Protein AF-A0A960R9I8-F1 (afdb_monomer_lite)

Secondary structure (DSSP, 8-state):
--HHHHHHHHHHHHHHHHHHHT-------TTT--EEEE----B-SSSSS-TTTTTHHHHHHHHHHHHHTTPEEEE-S--B-TTTS-HHHHHHHHHTT-

Foldseek 3Di:
DPPVVVVVVVVVVVVVVVCVVPPDDDDDDPVRAAEDEDEQLQDELLDPSRPNNVVVVVVVVVCVVSVVVVHDYHYDYNNHNVVVDDPVSRVVSVVVVD

pLDDT: mean 89.06, std 10.37, range [50.5, 97.94]

Radius of gyration: 17.83 Å; chains: 1; bounding box: 37×44×38 Å

Sequence (98 aa):
MWRNQNKYLERVGRGLDHAYQNAVVETISVKDLRLIVFSDHHRGVGDRADDFRPCRKIYHAALGYYLSLDYRLFLLGDVEELWERLLVAIVDHYQGTL

Structure (mmCIF, N/CA/C/O backbone):
data_AF-A0A960R9I8-F1
#
_entry.id   AF-A0A960R9I8-F1
#
loop_
_atom_site.group_PDB
_atom_site.id
_atom_site.type_symbol
_atom_site.label_atom_id
_atom_site.label_alt_id
_atom_site.label_comp_id
_atom_site.label_asym_id
_atom_site.label_entity_id
_atom_site.label_seq_id
_atom_site.pdbx_PDB_ins_code
_atom_site.Cartn_x
_atom_site.Cartn_y
_atom_site.Cartn_z
_atom_site.occupancy
_atom_site.B_iso_or_equiv
_atom_site.auth_seq_id
_atom_site.auth_comp_id
_atom_site.auth_asym_id
_atom_site.auth_atom_id
_atom_site.pdbx_PDB_model_num
ATOM 1 N N . MET A 1 1 ? 25.753 23.788 -13.019 1.00 51.41 1 MET A N 1
ATOM 2 C CA . MET A 1 1 ? 25.082 22.515 -12.673 1.00 51.41 1 MET A CA 1
ATOM 3 C C . MET A 1 1 ? 24.177 22.558 -11.428 1.00 51.41 1 MET A C 1
ATOM 5 O O . MET A 1 1 ? 23.461 21.596 -11.229 1.00 51.41 1 MET A O 1
ATOM 9 N N . TRP A 1 2 ? 24.082 23.654 -10.651 1.00 53.84 2 TRP A N 1
ATOM 10 C CA . TRP A 1 2 ? 23.354 23.662 -9.358 1.00 53.84 2 TRP A CA 1
ATOM 11 C C . TRP A 1 2 ? 21.967 24.349 -9.340 1.00 53.84 2 TRP A C 1
ATOM 13 O O . TRP A 1 2 ? 21.215 24.188 -8.387 1.00 53.84 2 TRP A O 1
ATOM 23 N N . ARG A 1 3 ? 21.570 25.096 -10.386 1.00 54.09 3 ARG A N 1
ATOM 24 C CA . ARG A 1 3 ? 20.273 25.824 -10.413 1.00 54.09 3 ARG A CA 1
ATOM 25 C C . ARG A 1 3 ? 19.049 24.936 -10.704 1.00 54.09 3 ARG A C 1
ATOM 27 O O . ARG A 1 3 ? 17.936 25.343 -10.393 1.00 54.09 3 ARG A O 1
ATOM 34 N N . ASN A 1 4 ? 19.238 23.744 -11.280 1.00 61.34 4 ASN A N 1
ATOM 35 C CA . ASN A 1 4 ? 18.133 22.833 -11.622 1.00 61.34 4 ASN A CA 1
ATOM 36 C C . ASN A 1 4 ? 17.695 21.932 -10.459 1.00 61.34 4 ASN A C 1
ATOM 38 O O . ASN A 1 4 ? 16.530 21.547 -10.417 1.00 61.34 4 ASN A O 1
ATOM 42 N N . GLN A 1 5 ? 18.583 21.654 -9.498 1.00 67.69 5 GLN A N 1
ATOM 43 C CA . GLN A 1 5 ? 18.258 20.832 -8.327 1.00 67.69 5 GLN A CA 1
ATOM 44 C C . GLN A 1 5 ? 17.135 21.473 -7.498 1.00 67.69 5 GLN A C 1
ATOM 46 O O . GLN A 1 5 ? 16.200 20.793 -7.092 1.00 67.69 5 GLN A O 1
ATOM 51 N N . ASN A 1 6 ? 17.187 22.799 -7.315 1.00 83.88 6 ASN A N 1
ATOM 52 C CA . ASN A 1 6 ? 16.225 23.511 -6.474 1.00 83.88 6 ASN A CA 1
ATOM 53 C C . ASN A 1 6 ? 14.814 23.503 -7.085 1.00 83.88 6 ASN A C 1
ATOM 55 O O . ASN A 1 6 ? 13.849 23.150 -6.422 1.00 83.88 6 ASN A O 1
ATOM 59 N N . LYS A 1 7 ? 14.706 23.749 -8.399 1.00 90.06 7 LYS A N 1
ATOM 60 C CA . LYS A 1 7 ? 13.423 23.666 -9.120 1.00 90.06 7 LYS A CA 1
ATOM 61 C C . LYS A 1 7 ? 12.821 22.259 -9.105 1.00 90.06 7 LYS A C 1
ATOM 63 O O . LYS A 1 7 ? 11.600 22.117 -9.062 1.00 90.06 7 LYS A O 1
ATOM 68 N N . TYR A 1 8 ? 13.659 21.222 -9.180 1.00 90.56 8 TYR A N 1
ATOM 69 C CA . TYR A 1 8 ? 13.208 19.835 -9.080 1.00 90.56 8 TYR A CA 1
ATOM 70 C C . TYR A 1 8 ? 12.639 19.539 -7.689 1.00 90.56 8 TYR A C 1
ATOM 72 O O . TYR A 1 8 ? 11.509 19.065 -7.594 1.00 90.56 8 TYR A O 1
ATOM 80 N N . LEU A 1 9 ? 13.381 19.877 -6.631 1.00 94.19 9 LEU A N 1
ATOM 81 C CA . LEU A 1 9 ? 12.948 19.670 -5.248 1.00 94.19 9 LEU A CA 1
ATOM 82 C C . LEU A 1 9 ? 11.678 20.459 -4.924 1.00 94.19 9 LEU A C 1
ATOM 84 O O . LEU A 1 9 ? 10.754 19.898 -4.350 1.00 94.19 9 LEU A O 1
ATOM 88 N N . GLU A 1 10 ? 11.576 21.713 -5.371 1.00 95.19 10 GLU A N 1
ATOM 89 C CA . GLU A 1 10 ? 10.351 22.512 -5.245 1.00 95.19 10 GLU A CA 1
ATOM 90 C C . GLU A 1 10 ? 9.155 21.846 -5.934 1.00 95.19 10 GLU A C 1
ATOM 92 O O . GLU A 1 10 ? 8.044 21.845 -5.406 1.00 95.19 10 GLU A O 1
ATOM 97 N N . ARG A 1 11 ? 9.358 21.271 -7.127 1.00 95.69 11 ARG A N 1
ATOM 98 C CA . ARG A 1 11 ? 8.292 20.563 -7.845 1.00 95.69 11 ARG A CA 1
ATOM 99 C C . ARG A 1 11 ? 7.860 19.303 -7.099 1.00 95.69 11 ARG A C 1
ATOM 101 O O . ARG A 1 11 ? 6.660 19.069 -7.000 1.00 95.69 11 ARG A O 1
ATOM 108 N N . VAL A 1 12 ? 8.815 18.518 -6.599 1.00 95.38 12 VAL A N 1
ATOM 109 C CA . VAL A 1 12 ? 8.534 17.319 -5.795 1.00 95.38 12 VAL A CA 1
ATOM 110 C C . VAL A 1 12 ? 7.784 17.703 -4.523 1.00 95.38 12 VAL A C 1
ATOM 112 O O . VAL A 1 12 ? 6.722 17.147 -4.274 1.00 95.38 12 VAL A O 1
ATOM 115 N N . GLY A 1 13 ? 8.266 18.708 -3.788 1.00 96.88 13 GLY A N 1
ATOM 116 C CA . GLY A 1 13 ? 7.620 19.216 -2.577 1.00 96.88 13 GLY A CA 1
ATOM 117 C C . GLY A 1 13 ? 6.172 19.630 -2.827 1.00 96.88 13 GLY A C 1
ATOM 118 O O . GLY A 1 13 ? 5.276 19.108 -2.178 1.00 96.88 13 GLY A O 1
ATOM 119 N N . ARG A 1 14 ? 5.915 20.447 -3.861 1.00 97.38 14 ARG A N 1
ATOM 120 C CA . ARG A 1 14 ? 4.539 20.817 -4.244 1.00 97.38 14 ARG A CA 1
ATOM 121 C C . ARG A 1 14 ? 3.657 19.609 -4.564 1.00 97.38 14 ARG A C 1
ATOM 123 O O . ARG A 1 14 ? 2.473 19.628 -4.247 1.00 97.38 14 ARG A O 1
ATOM 130 N N . GLY A 1 15 ? 4.209 18.588 -5.219 1.00 96.88 15 GLY A N 1
ATOM 131 C CA . GLY A 1 15 ? 3.480 17.357 -5.521 1.00 96.88 15 GLY A C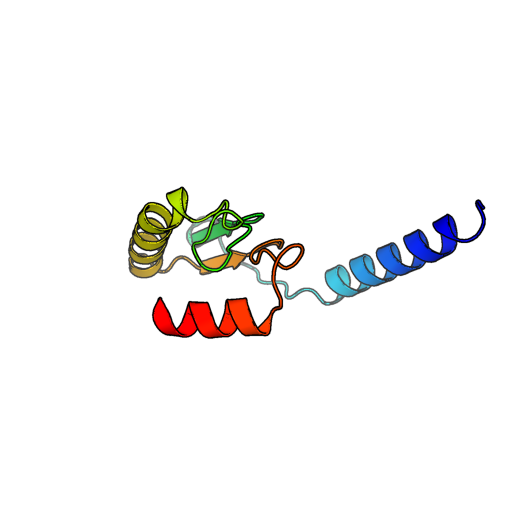A 1
ATOM 132 C C . GLY A 1 15 ? 3.104 16.580 -4.259 1.00 96.88 15 GLY A C 1
ATOM 133 O O . GLY A 1 15 ? 1.958 16.153 -4.131 1.00 96.88 15 GLY A O 1
ATOM 134 N N . LEU A 1 16 ? 4.043 16.449 -3.319 1.00 95.75 16 LEU A N 1
ATOM 135 C CA . LEU A 1 16 ? 3.817 15.784 -2.034 1.00 95.75 16 LEU A CA 1
ATOM 136 C C . LEU A 1 16 ? 2.814 16.553 -1.166 1.00 95.75 16 LEU A C 1
ATOM 138 O O . LEU A 1 16 ? 1.883 15.946 -0.646 1.00 95.75 16 LEU A O 1
ATOM 142 N N . ASP A 1 17 ? 2.945 17.879 -1.078 1.00 97.94 17 ASP A N 1
ATOM 143 C CA . ASP A 1 17 ? 2.006 18.733 -0.345 1.00 97.94 17 ASP A CA 1
ATOM 144 C C . ASP A 1 17 ? 0.593 18.612 -0.918 1.00 97.94 17 ASP A C 1
ATOM 146 O O . ASP A 1 17 ? -0.369 18.426 -0.176 1.00 97.94 17 ASP A O 1
ATOM 150 N N . HIS A 1 18 ? 0.463 18.661 -2.246 1.00 97.81 18 HIS A N 1
ATOM 151 C CA . HIS A 1 18 ? -0.819 18.481 -2.916 1.00 97.81 18 HIS A CA 1
ATOM 152 C C . HIS A 1 18 ? -1.416 17.095 -2.632 1.00 97.81 18 HIS A C 1
ATOM 154 O O . HIS A 1 18 ? -2.605 16.995 -2.334 1.00 97.81 18 HIS A O 1
ATOM 160 N N . ALA A 1 19 ? -0.619 16.024 -2.711 1.00 95.00 19 ALA A N 1
ATOM 161 C CA . ALA A 1 19 ? -1.080 14.670 -2.404 1.00 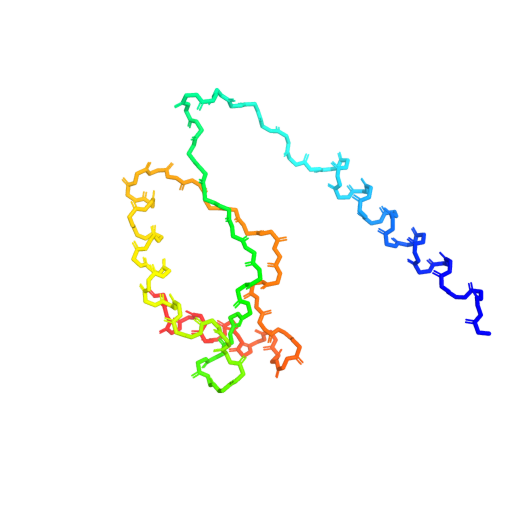95.00 19 ALA A CA 1
ATOM 162 C C . ALA A 1 19 ? -1.547 14.542 -0.946 1.00 95.00 19 ALA A C 1
ATOM 164 O O . ALA A 1 19 ? -2.609 13.980 -0.699 1.00 95.00 19 ALA A O 1
ATOM 165 N N . TYR A 1 20 ? -0.802 15.117 0.002 1.00 95.06 20 TYR A N 1
ATOM 166 C CA . TYR A 1 20 ? -1.156 15.120 1.420 1.00 95.06 20 TYR A CA 1
ATOM 167 C C . TYR A 1 20 ? -2.439 15.914 1.697 1.00 95.06 20 TYR A C 1
ATOM 169 O O . TYR A 1 20 ? -3.335 15.427 2.379 1.00 95.06 20 TYR A O 1
ATOM 177 N N . GLN A 1 21 ? -2.564 17.117 1.130 1.00 97.62 21 GLN A N 1
ATOM 178 C CA . GLN A 1 21 ? -3.733 17.983 1.321 1.00 97.62 21 GLN A CA 1
ATOM 179 C C . GLN A 1 21 ? -5.023 17.389 0.744 1.00 97.62 21 GLN A C 1
ATOM 181 O O . GLN A 1 21 ? -6.100 17.650 1.272 1.00 97.62 21 GLN A O 1
ATOM 186 N N . ASN A 1 22 ? -4.917 16.599 -0.326 1.00 96.62 22 ASN A N 1
ATOM 187 C CA . ASN A 1 22 ? -6.055 15.946 -0.975 1.00 96.62 22 ASN A CA 1
ATOM 188 C C . ASN A 1 22 ? -6.226 14.478 -0.553 1.00 96.62 22 ASN A C 1
ATOM 190 O O . ASN A 1 22 ? -7.047 13.768 -1.137 1.00 96.62 22 ASN A O 1
ATOM 194 N N . ALA A 1 23 ? -5.448 13.999 0.422 1.00 94.56 23 ALA A N 1
ATOM 195 C CA . ALA A 1 23 ? -5.546 12.627 0.888 1.00 94.56 23 ALA A CA 1
ATOM 196 C C . ALA A 1 23 ? -6.926 12.365 1.503 1.00 94.56 23 ALA A C 1
ATOM 198 O O . ALA A 1 23 ? -7.489 13.199 2.216 1.00 94.56 23 ALA A O 1
ATOM 199 N N . VAL A 1 24 ? -7.466 11.174 1.250 1.00 91.81 24 VAL A N 1
ATOM 200 C CA . VAL A 1 24 ? -8.692 10.723 1.909 1.00 91.81 24 VAL A CA 1
ATOM 201 C C . VAL A 1 24 ? -8.398 10.533 3.395 1.00 91.81 24 VAL A C 1
ATOM 203 O O . VAL A 1 24 ? -7.516 9.760 3.763 1.00 91.81 24 VAL A O 1
ATOM 206 N N . VAL A 1 25 ? -9.152 11.231 4.244 1.00 93.38 25 VAL A N 1
ATOM 207 C CA . VAL A 1 25 ? -9.072 11.100 5.701 1.00 93.38 25 VAL A CA 1
ATOM 208 C C . VAL A 1 25 ? -10.296 10.346 6.193 1.00 93.38 25 VAL A C 1
ATOM 210 O O . VAL A 1 25 ? -11.431 10.772 5.987 1.00 93.38 25 VAL A O 1
ATOM 213 N N . GLU A 1 26 ? -10.061 9.235 6.879 1.00 90.25 26 GLU A N 1
ATOM 214 C CA . GLU A 1 26 ? -11.099 8.417 7.493 1.00 90.25 26 GLU A CA 1
ATOM 215 C C . GLU A 1 26 ? -10.840 8.321 8.998 1.00 90.25 26 GLU A C 1
ATOM 217 O O . GLU A 1 26 ? -9.709 8.108 9.435 1.00 90.25 26 GLU A O 1
ATOM 222 N N . THR A 1 27 ? -11.890 8.478 9.804 1.00 93.69 27 THR A N 1
ATOM 223 C CA . THR A 1 27 ? -11.806 8.248 11.250 1.00 93.69 27 THR A CA 1
ATOM 224 C C . THR A 1 27 ? -12.236 6.826 11.553 1.00 93.69 27 THR A C 1
ATOM 226 O O . THR A 1 27 ? -13.352 6.430 11.229 1.00 93.69 27 THR A O 1
ATOM 229 N N . ILE A 1 28 ? -11.367 6.078 12.223 1.00 91.25 28 ILE A N 1
ATOM 230 C CA . ILE A 1 28 ? -11.615 4.691 12.594 1.00 91.25 28 ILE A CA 1
ATOM 231 C C . ILE A 1 28 ? -11.191 4.457 14.039 1.00 91.25 28 ILE A C 1
ATOM 233 O O . ILE A 1 28 ? -10.157 4.935 14.506 1.00 91.25 28 ILE A O 1
ATOM 237 N N . SER A 1 29 ? -12.029 3.727 14.767 1.00 94.88 29 SER A N 1
ATOM 238 C CA . SER A 1 29 ? -11.715 3.251 16.108 1.00 94.88 29 SER A CA 1
ATOM 239 C C . SER A 1 29 ? -10.538 2.282 16.040 1.00 94.88 29 SER A C 1
ATOM 241 O O . SER A 1 29 ? -10.529 1.360 15.228 1.00 94.88 29 SER A O 1
ATOM 243 N N . VAL A 1 30 ? -9.563 2.440 16.937 1.00 92.19 30 VAL A N 1
ATOM 244 C CA . VAL A 1 30 ? -8.400 1.537 17.029 1.00 92.19 30 VAL A CA 1
ATOM 245 C C . VAL A 1 30 ? -8.828 0.076 17.221 1.00 92.19 30 VAL A C 1
ATOM 247 O O . VAL A 1 30 ? -8.137 -0.827 16.764 1.00 92.19 30 VAL A O 1
ATOM 250 N N . LYS A 1 31 ? -9.980 -0.170 17.860 1.00 94.50 31 LYS A N 1
ATOM 251 C CA . LYS A 1 31 ? -10.510 -1.527 18.076 1.00 94.50 31 LYS A CA 1
ATOM 252 C C . LYS A 1 31 ? -10.994 -2.192 16.788 1.00 94.50 31 LYS A C 1
ATOM 254 O O . LYS A 1 31 ? -10.940 -3.412 16.680 1.00 94.50 31 LYS A O 1
ATOM 259 N N . ASP A 1 32 ? -11.455 -1.386 15.840 1.00 92.62 32 ASP A N 1
ATOM 260 C CA . ASP A 1 32 ? -12.031 -1.838 14.572 1.00 92.62 32 ASP A CA 1
ATOM 261 C C . ASP A 1 32 ? -11.000 -1.766 13.432 1.00 92.62 32 ASP A C 1
ATOM 263 O O . ASP A 1 32 ? -11.261 -2.186 12.306 1.00 92.62 32 ASP A O 1
ATOM 267 N N . LEU A 1 33 ? -9.799 -1.255 13.723 1.00 93.75 33 LEU A N 1
ATOM 268 C CA . LEU A 1 33 ? -8.735 -1.057 12.755 1.00 93.75 33 LEU A CA 1
ATOM 269 C C . LEU A 1 33 ? -8.108 -2.388 12.323 1.00 93.75 33 LEU A C 1
ATOM 271 O O . LEU A 1 33 ? -7.339 -3.003 13.060 1.00 93.75 33 LEU A O 1
ATOM 275 N N . ARG A 1 34 ? -8.391 -2.796 11.084 1.00 95.19 34 ARG A N 1
ATOM 276 C CA . ARG A 1 34 ? -7.802 -3.977 10.438 1.00 95.19 34 ARG A CA 1
ATOM 277 C C . ARG A 1 34 ? -7.094 -3.562 9.158 1.00 95.19 34 ARG A C 1
ATOM 279 O O . ARG A 1 34 ? -7.732 -3.285 8.142 1.00 95.19 34 ARG A O 1
ATOM 286 N N . LEU A 1 35 ? -5.772 -3.463 9.227 1.00 95.00 35 LEU A N 1
ATOM 287 C CA . LEU A 1 35 ? -4.938 -2.956 8.142 1.00 95.00 35 LEU A CA 1
ATOM 288 C C . LEU A 1 35 ? -3.773 -3.897 7.867 1.00 95.00 35 LEU A C 1
ATOM 290 O O . LEU A 1 35 ? -3.157 -4.422 8.794 1.00 95.00 35 LEU A O 1
ATOM 294 N N . ILE A 1 36 ? -3.449 -4.045 6.590 1.00 96.56 36 ILE A N 1
ATOM 295 C CA . ILE A 1 36 ? -2.175 -4.575 6.117 1.00 96.56 36 ILE A CA 1
ATOM 296 C C . ILE A 1 36 ? -1.537 -3.463 5.305 1.00 96.56 36 ILE A C 1
ATOM 298 O O . ILE A 1 36 ? -2.193 -2.874 4.447 1.00 96.56 36 ILE A O 1
ATOM 302 N N . VAL A 1 37 ? -0.269 -3.185 5.568 1.00 95.31 37 VAL A N 1
ATOM 303 C CA . VAL A 1 37 ? 0.478 -2.154 4.857 1.00 95.31 37 VAL A CA 1
ATOM 304 C C . VAL A 1 37 ? 1.736 -2.793 4.299 1.00 95.31 37 VAL A C 1
ATOM 306 O O . VAL A 1 37 ? 2.509 -3.383 5.052 1.00 95.31 37 VAL A O 1
ATOM 309 N N . PHE A 1 38 ? 1.932 -2.680 2.990 1.00 95.12 38 PHE A N 1
ATOM 310 C CA . PHE A 1 38 ? 3.139 -3.150 2.321 1.00 95.12 38 PHE A CA 1
ATOM 311 C C . PHE A 1 38 ? 3.695 -2.087 1.371 1.00 95.12 38 PHE A C 1
ATOM 313 O O . PHE A 1 38 ? 2.980 -1.190 0.927 1.00 95.12 38 PHE A O 1
ATOM 320 N N . SER A 1 39 ? 4.976 -2.216 1.048 1.00 94.38 39 SER A N 1
ATOM 321 C CA . SER A 1 39 ? 5.733 -1.353 0.139 1.00 94.38 39 SER A CA 1
ATOM 322 C C . SER A 1 39 ? 6.865 -2.173 -0.483 1.00 94.38 39 SER A C 1
ATOM 324 O O . SER A 1 39 ? 7.126 -3.276 0.004 1.00 94.38 39 SER A O 1
ATOM 326 N N . ASP A 1 40 ? 7.502 -1.657 -1.534 1.00 92.75 40 ASP A N 1
ATOM 327 C CA . ASP A 1 40 ? 8.787 -2.156 -2.057 1.00 92.75 40 ASP A CA 1
ATOM 328 C C . ASP A 1 40 ? 8.747 -3.653 -2.394 1.00 92.75 40 ASP A C 1
ATOM 330 O O . ASP A 1 40 ? 9.622 -4.435 -2.020 1.00 92.75 40 ASP A O 1
ATOM 334 N N . HIS A 1 41 ? 7.683 -4.089 -3.070 1.00 91.19 41 HIS A N 1
ATOM 335 C CA . HIS A 1 41 ? 7.622 -5.487 -3.481 1.00 91.19 41 HIS A CA 1
ATOM 336 C C . HIS A 1 41 ? 8.565 -5.733 -4.651 1.00 91.19 41 HIS A C 1
ATOM 338 O O . HIS A 1 41 ? 9.131 -6.818 -4.713 1.00 91.19 41 HIS A O 1
ATOM 344 N N . HIS A 1 42 ? 8.701 -4.764 -5.569 1.00 91.44 42 HIS A N 1
ATOM 345 C CA . HIS A 1 42 ? 9.414 -4.946 -6.834 1.00 91.44 42 HIS A CA 1
ATOM 346 C C . HIS A 1 42 ? 8.936 -6.207 -7.575 1.00 91.44 42 HIS A C 1
ATOM 348 O O . HIS A 1 42 ? 9.705 -7.086 -7.963 1.00 91.44 42 HIS A O 1
ATOM 354 N N . ARG A 1 43 ? 7.611 -6.337 -7.730 1.00 88.69 43 ARG A N 1
ATOM 355 C CA . ARG A 1 43 ? 6.977 -7.451 -8.444 1.00 88.69 43 ARG A CA 1
ATOM 356 C C . ARG A 1 43 ? 7.306 -7.341 -9.920 1.00 88.69 43 ARG A C 1
ATOM 358 O O . ARG A 1 43 ? 6.882 -6.396 -10.584 1.00 88.69 43 ARG A O 1
ATOM 365 N N . GLY A 1 44 ? 8.039 -8.327 -10.415 1.00 86.69 44 GLY A N 1
ATOM 366 C CA . GLY A 1 44 ? 8.359 -8.487 -11.825 1.00 86.69 44 GLY A CA 1
ATOM 367 C C . GLY A 1 44 ? 7.443 -9.492 -12.528 1.00 86.69 44 GLY A C 1
ATOM 368 O O . GLY A 1 44 ? 6.305 -9.741 -12.130 1.00 86.69 44 GLY A O 1
ATOM 369 N N . VAL A 1 45 ? 7.963 -10.098 -13.598 1.00 88.88 45 VAL A N 1
ATOM 370 C CA . VAL A 1 45 ? 7.247 -11.096 -14.419 1.00 88.88 45 VAL A CA 1
ATOM 371 C C . VAL A 1 45 ? 7.676 -12.541 -14.114 1.00 88.88 45 VAL A C 1
ATOM 373 O O . VAL A 1 45 ? 7.550 -13.432 -14.956 1.00 88.88 45 VAL A O 1
ATOM 376 N N . GLY A 1 46 ? 8.226 -12.796 -12.923 1.00 84.69 46 GLY A N 1
ATOM 377 C CA . GLY A 1 46 ? 8.695 -14.117 -12.501 1.00 84.69 46 GLY A CA 1
ATOM 378 C C . GLY A 1 46 ? 10.074 -14.531 -13.026 1.00 84.69 46 GLY A C 1
ATOM 379 O O . GLY A 1 46 ? 10.461 -15.696 -12.875 1.00 84.69 46 GLY A O 1
ATOM 380 N N . ASP A 1 47 ? 10.830 -13.623 -13.636 1.00 84.56 47 ASP A N 1
ATOM 381 C CA . ASP A 1 47 ? 12.168 -13.879 -14.161 1.00 84.56 47 ASP A CA 1
ATOM 382 C C . ASP A 1 47 ? 13.266 -13.580 -13.119 1.00 84.56 47 ASP A C 1
ATOM 384 O O . ASP A 1 47 ? 13.039 -13.746 -11.923 1.00 84.56 47 ASP A O 1
ATOM 388 N N . ARG A 1 48 ? 14.497 -13.266 -13.548 1.00 82.50 48 ARG A N 1
ATOM 38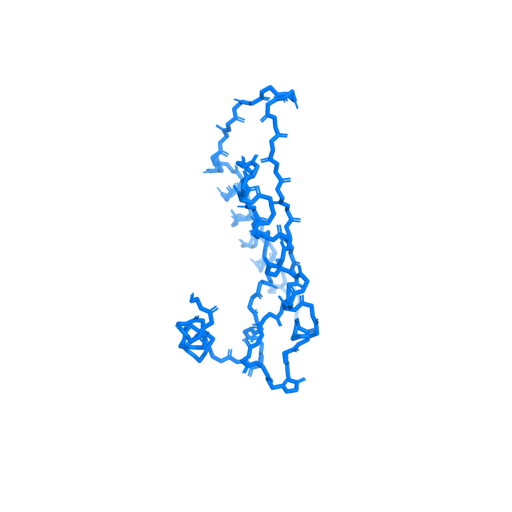9 C CA . ARG A 1 48 ? 15.605 -12.970 -12.618 1.00 82.50 48 ARG A CA 1
ATOM 390 C C . ARG A 1 48 ? 15.553 -11.551 -12.045 1.00 82.50 48 ARG A C 1
ATOM 392 O O . ARG A 1 48 ? 16.174 -11.343 -11.016 1.00 82.50 48 ARG A O 1
ATOM 399 N N . ALA A 1 49 ? 14.833 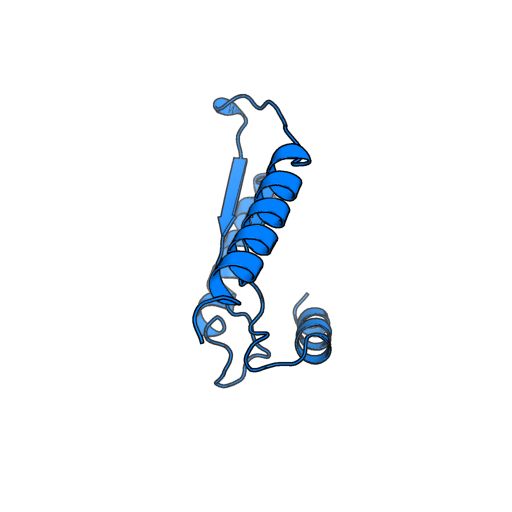-10.653 -12.712 1.00 81.19 49 ALA A N 1
ATOM 400 C CA . ALA A 1 49 ? 14.549 -9.285 -12.282 1.00 81.19 49 ALA A CA 1
ATOM 401 C C . ALA A 1 49 ? 13.451 -9.202 -11.203 1.00 81.19 49 ALA A C 1
ATOM 403 O O . ALA A 1 49 ? 13.243 -8.165 -10.592 1.00 81.19 49 ALA A O 1
ATOM 404 N N . ASP A 1 50 ? 12.692 -10.284 -10.998 1.00 84.25 50 ASP A N 1
ATOM 405 C CA . ASP A 1 50 ? 11.584 -10.317 -10.044 1.00 84.25 50 ASP A CA 1
ATOM 406 C C . ASP A 1 50 ? 12.078 -10.716 -8.648 1.00 84.25 50 ASP A C 1
ATOM 408 O O . ASP A 1 50 ? 12.015 -11.891 -8.257 1.00 84.25 50 ASP A O 1
ATOM 412 N N . ASP A 1 51 ? 12.560 -9.728 -7.896 1.00 83.06 51 ASP A N 1
ATOM 413 C CA . ASP A 1 51 ? 13.018 -9.905 -6.515 1.00 83.06 51 ASP A CA 1
ATOM 414 C C . ASP A 1 51 ? 11.886 -10.360 -5.580 1.00 83.06 51 ASP A C 1
ATOM 416 O O . ASP A 1 51 ? 12.127 -11.059 -4.590 1.00 83.06 51 ASP A O 1
ATOM 420 N N . PHE A 1 52 ? 10.625 -10.073 -5.930 1.00 88.81 52 PHE A N 1
ATOM 421 C CA . PHE A 1 52 ? 9.467 -10.519 -5.158 1.00 88.81 52 PHE A CA 1
ATOM 422 C C . PHE A 1 52 ? 9.155 -12.008 -5.299 1.00 88.81 52 PHE A C 1
ATOM 424 O O . PHE A 1 52 ? 8.459 -12.601 -4.463 1.00 88.81 52 PHE A O 1
ATOM 431 N N . ARG A 1 53 ? 9.618 -12.640 -6.379 1.00 89.56 53 ARG A N 1
ATOM 432 C CA . ARG A 1 53 ? 9.221 -14.000 -6.761 1.00 89.56 53 ARG A CA 1
ATOM 433 C C . ARG A 1 53 ? 9.292 -15.029 -5.620 1.00 89.56 53 ARG A C 1
ATOM 435 O O . ARG A 1 53 ? 8.353 -15.828 -5.517 1.00 89.56 53 ARG A O 1
ATOM 442 N N . PRO A 1 54 ? 10.328 -15.054 -4.750 1.00 90.56 54 PRO A N 1
ATOM 443 C CA . PRO A 1 54 ? 10.393 -15.991 -3.626 1.00 90.56 54 PRO A CA 1
ATOM 444 C C . PRO A 1 54 ? 9.277 -15.770 -2.593 1.00 90.56 54 PRO A C 1
ATOM 446 O O . PRO A 1 54 ? 8.777 -16.728 -2.000 1.00 90.56 54 PRO A O 1
ATOM 449 N N . CYS A 1 55 ? 8.849 -14.521 -2.407 1.00 91.75 55 CYS A N 1
ATOM 450 C CA . CYS A 1 55 ? 7.832 -14.120 -1.437 1.00 91.75 55 CYS A CA 1
ATOM 451 C C . CYS A 1 55 ? 6.405 -14.392 -1.923 1.00 91.75 55 CYS A C 1
ATOM 453 O O . CYS A 1 55 ? 5.502 -14.540 -1.100 1.00 91.75 55 CYS A O 1
ATOM 455 N N . ARG A 1 56 ? 6.194 -14.532 -3.240 1.00 88.94 56 ARG A N 1
ATOM 456 C CA . ARG A 1 56 ? 4.868 -14.652 -3.872 1.00 88.94 56 ARG A CA 1
ATOM 457 C C . ARG A 1 56 ? 3.925 -15.638 -3.178 1.00 88.94 56 ARG A C 1
ATOM 459 O O . ARG A 1 56 ? 2.774 -15.306 -2.912 1.00 88.94 56 ARG A O 1
ATOM 466 N N . LYS A 1 57 ? 4.397 -16.849 -2.854 1.00 90.81 57 LYS A N 1
ATOM 467 C CA . LYS A 1 57 ? 3.549 -17.883 -2.227 1.00 90.81 57 LYS A CA 1
ATOM 468 C C . LYS A 1 57 ? 3.092 -17.480 -0.823 1.00 90.81 57 LYS A C 1
ATOM 470 O O . LYS A 1 57 ? 1.923 -17.652 -0.489 1.00 90.81 57 LYS A O 1
ATOM 475 N N . ILE A 1 58 ? 4.012 -16.971 -0.006 1.00 94.19 58 ILE A N 1
ATOM 476 C CA . ILE A 1 58 ? 3.721 -16.555 1.372 1.00 94.19 58 ILE A CA 1
ATOM 477 C C . ILE A 1 58 ? 2.831 -15.313 1.356 1.00 94.19 58 ILE A C 1
ATOM 479 O O . ILE A 1 58 ? 1.867 -15.244 2.111 1.00 94.19 58 ILE A O 1
ATOM 483 N N . TYR A 1 59 ? 3.098 -14.385 0.439 1.00 92.81 59 TYR A N 1
ATOM 484 C CA . TYR A 1 59 ? 2.285 -13.199 0.223 1.00 92.81 59 TYR A CA 1
ATOM 485 C C . TYR A 1 59 ? 0.835 -13.545 -0.126 1.00 92.81 59 TYR A C 1
ATOM 487 O O . TYR A 1 59 ? -0.075 -13.065 0.541 1.00 92.81 59 TYR A O 1
ATOM 495 N N . HIS A 1 60 ? 0.598 -14.443 -1.089 1.00 91.75 60 HIS A N 1
ATOM 496 C CA . HIS A 1 60 ? -0.762 -14.883 -1.425 1.00 91.75 60 HIS A CA 1
ATOM 497 C C . HIS A 1 60 ? -1.465 -15.567 -0.245 1.00 91.75 60 HIS A C 1
ATOM 499 O O . HIS A 1 60 ? -2.645 -15.314 -0.008 1.00 91.75 60 HIS A O 1
ATOM 505 N N . ALA A 1 61 ? -0.752 -16.397 0.524 1.00 94.75 61 ALA A N 1
ATOM 506 C CA . ALA A 1 61 ? -1.317 -17.028 1.715 1.00 94.75 61 ALA A CA 1
ATOM 507 C C . ALA A 1 61 ? -1.706 -15.992 2.785 1.00 94.75 61 ALA A C 1
ATOM 509 O O . ALA A 1 61 ? -2.798 -16.073 3.348 1.00 94.75 61 ALA A O 1
ATOM 510 N N . ALA A 1 62 ? -0.847 -14.996 3.028 1.00 95.25 62 ALA A N 1
ATOM 511 C CA . ALA A 1 62 ? -1.129 -13.896 3.943 1.00 95.25 62 ALA A CA 1
ATOM 512 C C . ALA A 1 62 ? -2.334 -13.074 3.469 1.00 95.25 62 ALA A C 1
ATOM 514 O O . ALA A 1 62 ? -3.257 -12.850 4.248 1.00 95.25 62 ALA A O 1
ATOM 515 N N . LEU A 1 63 ? -2.372 -12.683 2.191 1.00 94.75 63 LEU A N 1
ATOM 516 C CA . LEU A 1 63 ? -3.500 -11.945 1.626 1.00 94.75 63 LEU A CA 1
ATOM 517 C C . LEU A 1 63 ? -4.815 -12.713 1.774 1.00 94.75 63 LEU A C 1
ATOM 519 O O . LEU A 1 63 ? -5.791 -12.134 2.236 1.00 94.75 63 LEU A O 1
ATOM 523 N N . GLY A 1 64 ? -4.841 -14.011 1.455 1.00 95.62 64 GLY A N 1
ATOM 524 C CA . GLY A 1 64 ? -6.038 -14.837 1.626 1.00 95.62 64 GLY A CA 1
ATOM 525 C C . GLY A 1 64 ? -6.496 -14.920 3.086 1.00 95.62 64 GLY A C 1
ATOM 526 O O . GLY A 1 64 ? -7.681 -14.753 3.374 1.00 95.62 64 GLY A O 1
ATOM 527 N N . TYR A 1 65 ? -5.557 -15.114 4.016 1.00 97.12 65 TYR A N 1
ATOM 528 C CA . TYR A 1 65 ? -5.846 -15.137 5.450 1.00 97.12 65 TYR A CA 1
ATOM 529 C C . TYR A 1 65 ? -6.439 -13.810 5.932 1.00 97.12 65 TYR A C 1
ATOM 531 O O . TYR A 1 65 ? -7.514 -13.788 6.527 1.00 97.12 65 TYR A O 1
ATOM 539 N N . TYR A 1 66 ? -5.780 -12.690 5.647 1.00 97.50 66 TYR A N 1
ATOM 540 C CA . TYR A 1 66 ? -6.224 -11.389 6.132 1.00 97.50 66 TYR A CA 1
ATOM 541 C C . TYR A 1 66 ? -7.496 -10.893 5.434 1.00 97.50 66 TYR A C 1
ATOM 543 O O . TYR A 1 66 ? -8.337 -10.274 6.086 1.00 97.50 66 TYR A O 1
ATOM 551 N N . LEU A 1 67 ? -7.694 -11.229 4.156 1.00 96.00 67 LEU A N 1
ATOM 552 C CA . LEU A 1 67 ? -8.952 -10.981 3.452 1.00 96.00 67 LEU A CA 1
ATOM 553 C C . LEU A 1 67 ? -10.116 -11.719 4.126 1.00 96.00 67 LEU A C 1
ATOM 555 O O . LEU A 1 67 ? -11.172 -11.129 4.330 1.00 96.00 67 LEU A O 1
ATOM 559 N N . SER A 1 68 ? -9.914 -12.974 4.552 1.00 97.44 68 SER A N 1
ATOM 560 C CA . SER A 1 68 ? -10.942 -13.738 5.283 1.00 97.44 68 SER A CA 1
ATOM 561 C C . SER A 1 68 ? -11.320 -13.129 6.642 1.00 97.44 68 SER A C 1
ATOM 563 O O . SER A 1 68 ? -12.365 -13.455 7.201 1.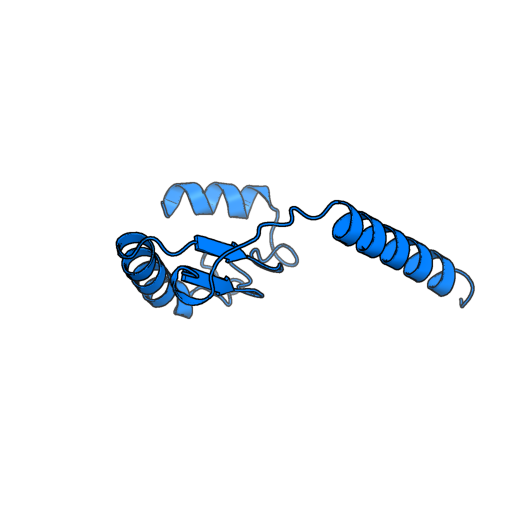00 97.44 68 SER A O 1
ATOM 565 N N . LEU A 1 69 ? -10.479 -12.232 7.161 1.00 96.81 69 LEU A N 1
ATOM 566 C CA . LEU A 1 69 ? -10.673 -11.510 8.415 1.00 96.81 69 LEU A CA 1
ATOM 567 C C . LEU A 1 69 ? -11.057 -10.038 8.202 1.00 96.81 69 LEU A C 1
ATOM 569 O O . LEU A 1 69 ? -11.011 -9.268 9.163 1.00 96.81 69 LEU A O 1
ATOM 573 N N . ASP A 1 70 ? -11.427 -9.649 6.980 1.00 95.56 70 ASP A N 1
ATOM 574 C CA . ASP A 1 70 ? -11.875 -8.294 6.630 1.00 95.56 70 ASP A CA 1
ATOM 575 C C . ASP A 1 70 ? -10.820 -7.204 6.909 1.00 95.56 70 ASP A C 1
ATOM 577 O O . ASP A 1 70 ? -11.105 -6.100 7.373 1.00 95.56 70 ASP A O 1
ATOM 581 N N . TYR A 1 71 ? -9.547 -7.531 6.672 1.00 97.50 71 TYR A N 1
ATOM 582 C CA . TYR A 1 71 ? -8.475 -6.540 6.683 1.00 97.50 71 TYR A CA 1
ATOM 583 C C . TYR A 1 71 ? -8.440 -5.768 5.368 1.00 97.50 71 TYR A C 1
ATOM 585 O O . TYR A 1 71 ? -8.601 -6.329 4.284 1.00 97.50 71 TYR A O 1
ATOM 593 N N . ARG A 1 72 ? -8.110 -4.480 5.463 1.00 94.50 72 ARG A N 1
ATOM 594 C CA . ARG A 1 72 ? -7.903 -3.615 4.301 1.00 94.50 72 ARG A CA 1
ATOM 595 C C . ARG A 1 72 ? -6.421 -3.556 3.946 1.00 94.50 72 ARG A C 1
ATOM 597 O O . ARG A 1 72 ? -5.584 -3.301 4.812 1.00 94.50 72 ARG A O 1
ATOM 604 N N . LEU A 1 73 ? -6.105 -3.790 2.676 1.00 95.31 73 LEU A N 1
ATOM 605 C CA . LEU A 1 73 ? -4.744 -3.720 2.150 1.00 95.31 73 LEU A CA 1
ATOM 606 C C . LEU A 1 73 ? -4.426 -2.305 1.658 1.00 95.31 73 LEU A C 1
ATOM 608 O O . LEU A 1 73 ? -5.159 -1.747 0.845 1.00 95.31 73 LEU A O 1
ATOM 612 N N . PHE A 1 74 ? -3.292 -1.772 2.104 1.00 93.56 74 PHE A N 1
ATOM 613 C CA . PHE A 1 74 ? -2.707 -0.518 1.648 1.00 93.56 74 PHE A CA 1
ATOM 614 C C . PHE A 1 74 ? -1.320 -0.795 1.063 1.00 93.56 74 PHE A C 1
ATOM 616 O O . PHE A 1 74 ? -0.478 -1.428 1.702 1.00 93.56 74 PHE A O 1
ATOM 623 N N . LEU A 1 75 ? -1.087 -0.313 -0.155 1.00 94.25 75 LEU A N 1
ATOM 624 C CA . LEU A 1 75 ? 0.189 -0.422 -0.856 1.00 94.25 75 LEU A CA 1
ATOM 625 C C . LEU A 1 75 ? 0.806 0.976 -0.952 1.00 94.25 75 LEU A C 1
ATOM 627 O O . LEU A 1 75 ? 0.184 1.873 -1.516 1.00 94.25 75 LEU A O 1
ATOM 631 N N . LEU A 1 76 ? 1.986 1.175 -0.361 1.00 91.62 76 LEU A N 1
ATOM 632 C CA . LEU A 1 76 ? 2.583 2.507 -0.186 1.00 91.62 76 LEU A CA 1
ATOM 633 C C . LEU A 1 76 ? 3.490 2.966 -1.337 1.00 91.62 76 LEU A C 1
ATOM 635 O O . LEU A 1 76 ? 3.881 4.130 -1.354 1.00 91.62 76 LEU A O 1
ATOM 639 N N . GLY A 1 77 ? 3.795 2.096 -2.299 1.00 90.44 77 GLY A N 1
ATOM 640 C CA . GLY A 1 77 ? 4.676 2.411 -3.424 1.00 90.44 77 GLY A CA 1
ATOM 641 C C . GLY A 1 77 ? 5.595 1.249 -3.780 1.00 90.44 77 GLY A C 1
ATOM 642 O O . GLY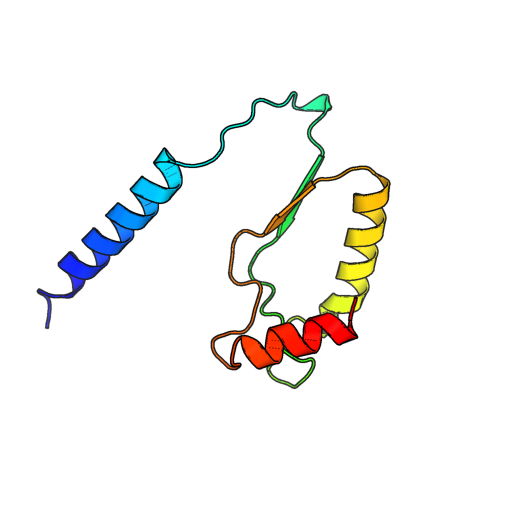 A 1 77 ? 5.572 0.213 -3.112 1.00 90.44 77 GLY A O 1
ATOM 643 N N . ASP A 1 78 ? 6.343 1.418 -4.873 1.00 90.62 78 ASP A N 1
ATOM 644 C CA . ASP A 1 78 ? 7.349 0.479 -5.395 1.00 90.62 78 ASP A CA 1
ATOM 645 C C . ASP A 1 78 ? 6.867 -0.984 -5.416 1.00 90.62 78 ASP A C 1
ATOM 647 O O . ASP A 1 78 ? 7.554 -1.944 -5.061 1.00 90.62 78 ASP A O 1
ATOM 651 N N . VAL A 1 79 ? 5.602 -1.158 -5.810 1.00 92.06 79 VAL A N 1
ATOM 652 C CA . VAL A 1 79 ? 4.960 -2.472 -5.881 1.00 92.06 79 VAL A CA 1
ATOM 653 C C . VAL A 1 79 ? 5.439 -3.225 -7.116 1.00 92.06 79 VAL A C 1
ATOM 655 O O . VAL A 1 79 ? 5.726 -4.413 -7.017 1.00 92.06 79 VAL A O 1
ATOM 658 N N . GLU A 1 80 ? 5.541 -2.555 -8.260 1.00 92.19 80 GLU A N 1
ATOM 659 C CA . GLU A 1 80 ? 5.980 -3.121 -9.536 1.00 92.19 80 GLU A CA 1
ATOM 660 C C . GLU A 1 80 ? 7.444 -2.787 -9.849 1.00 92.19 80 GLU A C 1
ATOM 662 O O . GLU A 1 80 ? 7.884 -1.654 -9.656 1.00 92.19 80 GLU A O 1
ATOM 667 N N . GLU A 1 81 ? 8.175 -3.740 -10.436 1.00 90.50 81 GLU A N 1
ATOM 668 C CA . GLU A 1 81 ? 9.549 -3.534 -10.914 1.00 90.50 81 GLU A CA 1
ATOM 669 C C . GLU A 1 81 ? 9.567 -2.824 -12.281 1.00 90.50 81 GLU A C 1
ATOM 671 O O . GLU A 1 81 ? 9.817 -3.416 -13.335 1.00 90.50 81 GLU A O 1
ATOM 676 N N . LEU A 1 82 ? 9.221 -1.535 -12.275 1.00 90.50 82 LEU A N 1
ATOM 677 C CA . LEU A 1 82 ? 9.144 -0.711 -13.486 1.00 90.50 82 LEU A CA 1
ATOM 678 C C . LEU A 1 82 ? 10.500 -0.163 -13.947 1.00 90.50 82 LEU A C 1
ATOM 680 O O . LEU A 1 82 ? 10.570 0.450 -15.015 1.00 90.50 82 LEU A O 1
ATOM 684 N N . TRP A 1 83 ? 11.571 -0.356 -13.174 1.00 87.75 83 TRP A N 1
ATOM 685 C CA . TRP A 1 83 ? 12.909 0.034 -13.607 1.00 87.75 83 TRP A CA 1
ATOM 686 C C . TRP A 1 83 ? 13.423 -0.926 -14.678 1.00 87.75 83 TRP A C 1
ATOM 688 O O . TRP A 1 83 ? 14.025 -0.502 -15.667 1.00 87.75 83 TRP A O 1
ATOM 698 N N . GLU A 1 84 ? 13.151 -2.219 -14.508 1.00 85.44 84 GLU A N 1
ATOM 699 C CA . GLU A 1 84 ? 13.615 -3.258 -15.431 1.00 85.44 84 GLU A CA 1
ATOM 700 C C . GLU A 1 84 ? 12.536 -3.720 -16.423 1.00 85.44 84 GLU A C 1
ATOM 702 O O . GLU A 1 84 ? 12.852 -4.367 -17.430 1.00 85.44 84 GLU A O 1
ATOM 707 N N . ARG A 1 85 ? 11.256 -3.385 -16.188 1.00 87.62 85 ARG A N 1
ATOM 708 C CA . ARG A 1 85 ? 10.121 -3.841 -17.009 1.00 87.62 85 ARG A CA 1
ATOM 709 C C . ARG A 1 85 ? 9.169 -2.722 -17.425 1.00 87.62 85 ARG A C 1
ATOM 711 O O . ARG A 1 85 ? 8.910 -1.767 -16.708 1.00 87.62 85 ARG A O 1
ATOM 718 N N . LEU A 1 86 ? 8.571 -2.892 -18.606 1.00 90.19 86 LEU A N 1
ATOM 719 C CA . LEU A 1 86 ? 7.463 -2.049 -19.051 1.00 90.19 86 LEU A CA 1
ATOM 720 C C . LEU A 1 86 ? 6.181 -2.414 -18.297 1.00 90.19 86 LEU A C 1
ATOM 722 O O . LEU A 1 86 ? 5.866 -3.595 -18.150 1.00 90.19 86 LEU A O 1
ATOM 726 N N . LEU A 1 87 ? 5.392 -1.397 -17.944 1.00 88.88 87 LEU A N 1
ATOM 727 C CA . LEU A 1 87 ? 4.113 -1.555 -17.246 1.00 88.88 87 LEU A CA 1
ATOM 728 C C . LEU A 1 87 ? 3.182 -2.574 -17.920 1.00 88.88 87 LEU A C 1
ATOM 730 O O . LEU A 1 87 ? 2.598 -3.405 -17.236 1.00 88.88 87 LEU A O 1
ATOM 734 N N . VAL A 1 88 ? 3.075 -2.551 -19.254 1.00 91.06 88 VAL A N 1
ATOM 735 C CA . VAL A 1 88 ? 2.214 -3.492 -19.997 1.00 91.06 88 VAL A CA 1
ATOM 736 C C . VAL A 1 88 ? 2.590 -4.951 -19.729 1.00 91.06 88 VAL A C 1
ATOM 738 O O . VAL A 1 88 ? 1.717 -5.773 -19.491 1.00 91.06 88 VAL A O 1
ATOM 741 N N . ALA A 1 89 ? 3.889 -5.257 -19.657 1.00 88.94 89 ALA A N 1
ATOM 742 C CA . ALA A 1 89 ? 4.366 -6.612 -19.402 1.00 88.94 89 ALA A CA 1
ATOM 743 C C . ALA A 1 89 ? 4.012 -7.080 -17.981 1.00 88.94 89 ALA A C 1
ATOM 745 O O . ALA A 1 89 ? 3.688 -8.248 -17.779 1.00 88.94 89 ALA A O 1
ATOM 746 N N . ILE A 1 90 ? 4.065 -6.168 -17.004 1.00 87.69 90 ILE A N 1
ATOM 747 C CA . ILE A 1 90 ? 3.670 -6.449 -15.620 1.00 87.69 90 ILE A CA 1
ATOM 748 C C . ILE A 1 90 ? 2.160 -6.692 -15.527 1.00 87.69 90 ILE A C 1
ATOM 750 O O . ILE A 1 90 ? 1.728 -7.684 -14.941 1.00 87.69 90 ILE A O 1
ATOM 754 N N . VAL A 1 91 ? 1.355 -5.825 -16.146 1.00 87.38 91 VAL A N 1
ATOM 755 C CA . VAL A 1 91 ? -0.112 -5.936 -16.136 1.00 87.38 91 VAL A CA 1
ATOM 756 C C . VAL A 1 91 ? -0.582 -7.223 -16.820 1.00 87.38 91 VAL A C 1
ATOM 758 O O . VAL A 1 91 ? -1.436 -7.922 -16.274 1.00 87.38 91 VAL A O 1
ATOM 761 N N . ASP A 1 92 ? 0.007 -7.583 -17.962 1.00 88.50 92 ASP A N 1
ATOM 762 C CA . ASP A 1 92 ? -0.298 -8.840 -18.655 1.00 88.50 92 ASP A CA 1
ATOM 763 C C . ASP A 1 92 ? 0.067 -10.057 -17.790 1.00 88.50 92 ASP A C 1
ATOM 765 O O . ASP A 1 92 ? -0.675 -11.040 -17.739 1.00 88.50 92 ASP A O 1
ATOM 769 N N . HIS A 1 93 ? 1.180 -9.989 -17.048 1.00 85.31 93 HIS A N 1
ATOM 770 C CA . HIS A 1 93 ? 1.572 -11.050 -16.120 1.00 85.31 93 HIS A CA 1
ATOM 771 C C . HIS A 1 93 ? 0.569 -11.216 -14.971 1.00 85.31 93 HIS A C 1
ATOM 773 O O . HIS A 1 93 ? 0.258 -12.346 -14.589 1.00 85.31 93 HIS A O 1
ATOM 779 N N . TYR A 1 94 ? 0.018 -10.117 -14.443 1.00 81.75 94 TYR A N 1
ATOM 780 C CA . TYR A 1 94 ? -0.969 -10.167 -13.363 1.00 81.75 94 TYR A CA 1
ATOM 781 C C . TYR A 1 94 ? -2.222 -10.955 -13.743 1.00 81.75 94 TYR A C 1
ATOM 783 O O . TYR A 1 94 ? -2.677 -11.767 -12.936 1.00 81.75 94 TYR A O 1
ATOM 791 N N . GLN A 1 95 ? -2.735 -10.790 -14.967 1.00 73.31 95 GLN A N 1
ATOM 792 C CA . GLN A 1 95 ? -3.919 -11.519 -15.441 1.00 73.31 95 GLN A CA 1
ATOM 793 C C . GLN A 1 95 ? -3.744 -13.044 -15.415 1.00 73.31 95 GLN A C 1
ATOM 795 O O . GLN A 1 95 ? -4.724 -13.764 -15.269 1.00 73.31 95 GLN A O 1
ATOM 800 N N . GLY A 1 96 ? -2.509 -13.542 -15.525 1.00 63.97 96 GLY A N 1
ATOM 801 C CA . GLY A 1 96 ? -2.203 -14.972 -15.423 1.00 63.97 96 GLY A CA 1
ATOM 802 C C . GLY A 1 96 ? -1.988 -15.486 -13.994 1.00 63.97 96 GLY A C 1
ATOM 803 O O . GLY A 1 96 ? -1.693 -16.667 -13.820 1.00 63.97 96 GLY A O 1
ATOM 804 N N . THR A 1 97 ? -2.062 -14.614 -12.982 1.00 61.66 97 THR A N 1
ATOM 805 C CA . THR A 1 97 ? -1.766 -14.939 -11.570 1.00 61.66 97 THR A CA 1
ATOM 806 C C . THR A 1 97 ? -2.925 -14.695 -10.602 1.00 61.66 97 THR A C 1
ATOM 808 O O . THR A 1 97 ? -2.802 -15.066 -9.431 1.00 61.66 97 THR A O 1
ATOM 811 N N . LEU A 1 98 ? -4.010 -14.083 -11.089 1.00 50.50 98 LEU A N 1
ATOM 812 C CA . LEU A 1 98 ? -5.309 -13.961 -10.421 1.00 50.50 98 LEU A CA 1
ATOM 813 C C . LEU A 1 98 ? -6.186 -15.173 -10.756 1.00 50.50 98 LEU A C 1
ATOM 815 O O . LEU A 1 98 ? -6.940 -15.598 -9.854 1.00 50.50 98 LEU A O 1
#